Protein AF-A0A484ZFP2-F1 (afdb_monomer)

pLDDT: mean 94.28, std 8.02, range [60.84, 98.62]

Mean predicted aligned error: 3.44 Å

Radius of gyration: 13.32 Å; Cα contacts (8 Å, |Δi|>4): 216; chains: 1; bounding box: 28×25×37 Å

Sequence (110 aa):
MTKVKVRNTGDRPIQVGSHFHFFEANKALDFDRAAAFGKRLNITATTAIRFEPGDEIEVSLIPFGGKQAIYGFNNLVDGWAGDSMVATGERAEKRIAIQRAIDNGFKSSN

InterPro domains:
  IPR002019 Urease, beta subunit-like [PF00699] (2-79)
  IPR002019 Urease, beta subunit-like [TIGR00192] (2-80)
  IPR002019 Urease, beta subunit-like [cd00407] (2-80)
  IPR036461 Urease, beta subunit superfamily [G3DSA:2.10.150.10] (1-110)
  IPR036461 Urease, beta subunit superfamily [SSF51278] (2-86)
  IPR050069 Urease subunit [PTHR33569] (2-88)

Structure (mmCIF, N/CA/C/O backbone):
data_AF-A0A484ZFP2-F1
#
_entry.id   AF-A0A484ZFP2-F1
#
loop_
_atom_site.group_PDB
_atom_site.id
_atom_site.type_symbol
_atom_site.label_atom_id
_atom_site.label_alt_id
_atom_site.label_comp_id
_atom_site.label_asym_id
_atom_site.label_entity_id
_atom_site.label_seq_id
_atom_site.pdbx_PDB_ins_code
_atom_site.Cartn_x
_atom_site.Cartn_y
_atom_site.Cartn_z
_atom_site.occupancy
_atom_site.B_iso_or_equiv
_atom_site.auth_seq_id
_atom_site.auth_comp_id
_atom_site.auth_asym_id
_atom_site.auth_atom_id
_atom_site.pdbx_PDB_model_num
ATOM 1 N N . MET A 1 1 ? 4.179 13.757 -3.479 1.00 85.19 1 MET A N 1
ATOM 2 C CA . MET A 1 1 ? 3.753 13.164 -2.191 1.00 85.19 1 MET A CA 1
ATOM 3 C C . MET A 1 1 ? 2.250 12.986 -2.253 1.00 85.19 1 MET A C 1
ATOM 5 O O . MET A 1 1 ? 1.578 13.900 -2.709 1.00 85.19 1 MET A O 1
ATOM 9 N N . THR A 1 2 ? 1.740 11.816 -1.882 1.00 94.94 2 THR A N 1
ATOM 10 C CA . THR A 1 2 ? 0.308 11.489 -1.963 1.00 94.94 2 THR A CA 1
ATOM 11 C C . THR A 1 2 ? -0.207 11.212 -0.564 1.00 94.94 2 THR A C 1
ATOM 13 O O . THR A 1 2 ? 0.407 10.429 0.155 1.00 94.94 2 THR A O 1
ATOM 16 N N . LYS A 1 3 ? -1.293 11.870 -0.169 1.00 97.31 3 LYS A N 1
ATOM 17 C CA . LYS A 1 3 ? -1.942 11.640 1.120 1.00 97.31 3 LYS A CA 1
ATOM 18 C C . LYS A 1 3 ? -3.097 10.675 0.927 1.00 97.31 3 LYS A C 1
ATOM 20 O O . LYS A 1 3 ? -3.850 10.830 -0.029 1.00 97.31 3 LYS A O 1
ATOM 25 N N . VAL A 1 4 ? -3.201 9.688 1.804 1.00 97.38 4 VAL A N 1
ATOM 26 C CA . VAL A 1 4 ? -4.238 8.658 1.737 1.00 97.38 4 VAL A CA 1
ATOM 27 C C . VAL A 1 4 ? -4.779 8.432 3.141 1.00 97.38 4 VAL A C 1
ATOM 29 O O . VAL A 1 4 ? -4.001 8.268 4.081 1.00 97.38 4 VAL A O 1
ATOM 32 N N . LYS A 1 5 ? -6.105 8.424 3.288 1.00 97.88 5 LYS A N 1
ATOM 33 C CA . LYS A 1 5 ? -6.765 8.004 4.527 1.00 97.88 5 LYS A CA 1
ATOM 34 C C . LYS A 1 5 ? -6.811 6.488 4.581 1.00 97.88 5 LYS A C 1
ATOM 36 O O . LYS A 1 5 ? -7.193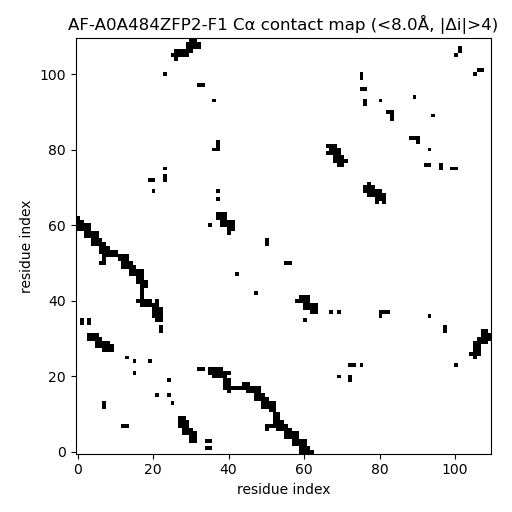 5.850 3.606 1.00 97.88 5 LYS A O 1
ATOM 41 N N . VAL A 1 6 ? -6.392 5.930 5.707 1.00 98.25 6 VAL A N 1
ATOM 42 C CA . VAL A 1 6 ? -6.263 4.490 5.895 1.00 98.25 6 VAL A CA 1
ATOM 43 C C . VAL A 1 6 ? -7.018 4.091 7.137 1.00 98.25 6 VAL A C 1
ATOM 45 O O . VAL A 1 6 ? -6.695 4.556 8.229 1.00 98.25 6 VAL A O 1
ATOM 48 N N . ARG A 1 7 ? -7.991 3.200 6.962 1.00 98.31 7 ARG A N 1
ATOM 49 C CA . ARG A 1 7 ? -8.805 2.669 8.046 1.00 98.31 7 ARG A CA 1
ATOM 50 C C . ARG A 1 7 ? -8.505 1.199 8.282 1.00 98.31 7 ARG A C 1
ATOM 52 O O . ARG A 1 7 ? -8.576 0.392 7.354 1.00 98.31 7 ARG A O 1
ATOM 59 N N . ASN A 1 8 ? -8.213 0.818 9.521 1.00 98.31 8 ASN A N 1
ATOM 60 C CA . ASN A 1 8 ? -8.112 -0.592 9.881 1.00 98.31 8 ASN A CA 1
ATOM 61 C C . ASN A 1 8 ? -9.501 -1.148 10.198 1.00 98.31 8 ASN A C 1
ATOM 63 O O . ASN A 1 8 ? -10.087 -0.863 11.235 1.00 98.31 8 ASN A O 1
ATOM 67 N N . THR A 1 9 ? -10.021 -1.972 9.296 1.00 98.19 9 THR A N 1
ATOM 68 C CA . THR A 1 9 ? -11.338 -2.609 9.452 1.00 98.19 9 THR A CA 1
ATOM 69 C C . THR A 1 9 ? -11.267 -3.997 10.091 1.00 98.19 9 THR A C 1
ATOM 71 O O . THR A 1 9 ? -12.278 -4.696 10.157 1.00 98.19 9 THR A O 1
ATOM 74 N N . GLY A 1 10 ? -10.067 -4.437 10.475 1.00 97.38 10 GLY A N 1
ATOM 75 C CA . GLY A 1 10 ? -9.841 -5.695 11.171 1.00 97.38 10 GLY A CA 1
ATOM 76 C C . GLY A 1 10 ? -10.021 -5.566 12.680 1.00 97.38 10 GLY A C 1
ATOM 77 O O . GLY A 1 10 ? -10.195 -4.482 13.223 1.00 97.38 10 GLY A O 1
ATOM 78 N N . ASP A 1 11 ? -9.925 -6.706 13.352 1.00 97.44 11 ASP A N 1
ATOM 79 C CA . ASP A 1 11 ? -10.004 -6.870 14.807 1.00 97.44 11 ASP A CA 1
ATOM 80 C C . ASP A 1 11 ? -8.631 -6.874 15.499 1.00 97.44 11 ASP A C 1
ATOM 82 O O . ASP A 1 11 ? -8.534 -6.911 16.724 1.00 97.44 11 ASP A O 1
ATOM 86 N N . ARG A 1 12 ? -7.551 -6.854 14.711 1.00 98.19 12 ARG A N 1
ATOM 87 C CA . ARG A 1 12 ? -6.165 -6.935 15.175 1.00 98.19 12 ARG A CA 1
ATOM 88 C C . ARG A 1 12 ? -5.377 -5.699 14.751 1.00 98.19 12 ARG A C 1
ATOM 90 O O . ARG A 1 12 ? -5.625 -5.159 13.668 1.00 98.19 12 ARG A O 1
ATOM 97 N N . PRO A 1 13 ? -4.404 -5.266 15.566 1.00 98.06 13 PRO A N 1
ATOM 98 C CA . PRO A 1 13 ? -3.540 -4.159 15.201 1.00 98.06 13 PRO A CA 1
ATOM 99 C C . PRO A 1 13 ? -2.656 -4.517 14.009 1.00 98.06 13 PRO A C 1
ATOM 101 O O . PRO A 1 13 ? -2.166 -5.643 13.889 1.00 98.06 13 PRO A O 1
ATOM 104 N N . ILE A 1 14 ? -2.420 -3.535 13.143 1.00 98.62 14 ILE A N 1
ATOM 105 C CA . ILE A 1 14 ? -1.600 -3.688 11.940 1.00 98.62 14 ILE A CA 1
ATOM 106 C C . ILE A 1 14 ? -0.497 -2.641 11.973 1.00 98.62 14 ILE A C 1
ATOM 108 O O . ILE A 1 14 ? -0.750 -1.470 12.229 1.00 98.62 14 ILE A O 1
ATOM 112 N N . GLN A 1 15 ? 0.737 -3.050 11.692 1.00 98.50 15 GLN A N 1
ATOM 113 C CA . GLN A 1 15 ? 1.884 -2.151 11.644 1.00 98.50 15 GLN A CA 1
ATOM 114 C C . GLN A 1 15 ? 2.597 -2.291 10.302 1.00 98.50 15 GLN A C 1
ATOM 116 O O . GLN A 1 15 ? 2.904 -3.402 9.871 1.00 98.50 15 GLN A O 1
ATOM 121 N N . VAL A 1 16 ? 2.846 -1.165 9.633 1.00 98.50 16 VAL A N 1
ATOM 122 C CA . VAL A 1 16 ? 3.440 -1.123 8.291 1.00 98.50 16 VAL A CA 1
ATOM 123 C C . VAL A 1 16 ? 4.735 -0.320 8.324 1.00 98.50 16 VAL A C 1
ATOM 125 O O . VAL A 1 16 ? 4.760 0.820 8.785 1.00 98.50 16 VAL A O 1
ATOM 128 N N . GLY A 1 17 ? 5.821 -0.929 7.846 1.00 98.38 17 GLY A N 1
AT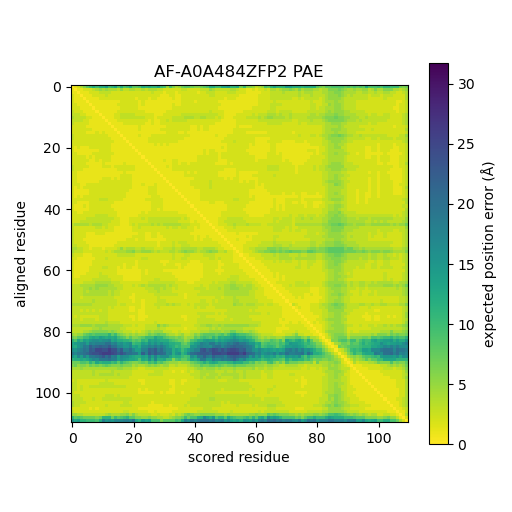OM 129 C CA . GLY A 1 17 ? 7.157 -0.335 7.840 1.00 98.38 17 GLY A CA 1
ATOM 130 C C . GLY A 1 17 ? 7.400 0.672 6.711 1.00 98.38 17 GLY A C 1
ATOM 131 O O . GLY A 1 17 ? 6.738 0.657 5.675 1.00 98.38 17 GLY A O 1
ATOM 132 N N . SER A 1 18 ? 8.425 1.506 6.894 1.00 98.12 18 SER A N 1
ATOM 133 C CA . SER A 1 18 ? 8.829 2.601 5.992 1.00 98.12 18 SER A CA 1
ATOM 134 C C . SER A 1 18 ? 9.050 2.224 4.519 1.00 98.12 18 SER A C 1
ATOM 136 O O . SER A 1 18 ? 8.843 3.062 3.643 1.00 98.12 18 SER A O 1
ATOM 138 N N . HIS A 1 19 ? 9.477 0.989 4.237 1.00 98.12 19 HIS A N 1
ATOM 139 C CA . HIS A 1 19 ? 9.829 0.506 2.891 1.00 98.12 19 HIS A CA 1
ATOM 140 C C . HIS A 1 19 ? 8.905 -0.599 2.379 1.00 98.12 19 HIS A C 1
ATOM 142 O O . HIS A 1 19 ? 9.194 -1.223 1.361 1.00 98.12 19 HIS A O 1
ATOM 148 N N 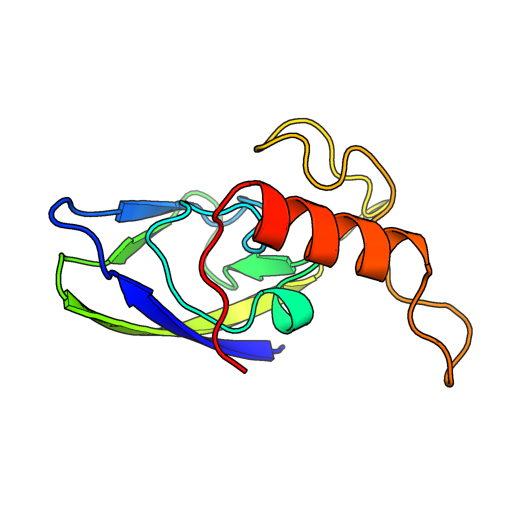. PHE A 1 20 ? 7.792 -0.844 3.068 1.00 98.50 20 PHE A N 1
ATOM 149 C CA . PHE A 1 20 ? 6.802 -1.787 2.577 1.00 98.50 20 PHE A CA 1
ATOM 150 C C . PHE A 1 20 ? 6.040 -1.176 1.395 1.00 98.50 20 PHE A C 1
ATOM 152 O O . PHE A 1 20 ? 5.695 0.009 1.431 1.00 98.50 20 PHE A O 1
ATOM 159 N N . HIS A 1 21 ? 5.774 -1.965 0.350 1.00 98.25 21 HIS A N 1
ATOM 160 C CA . HIS A 1 21 ? 4.953 -1.506 -0.763 1.00 98.25 21 HIS A CA 1
ATOM 161 C C . HIS A 1 21 ? 3.509 -1.328 -0.290 1.00 98.25 21 HIS A C 1
ATOM 163 O O . HIS A 1 21 ? 2.792 -2.301 -0.067 1.00 98.25 21 HIS A O 1
ATOM 169 N N . PHE A 1 22 ? 3.096 -0.076 -0.083 1.00 98.25 22 PHE A N 1
ATOM 170 C CA . PHE A 1 22 ? 1.891 0.233 0.687 1.00 98.25 22 PHE A CA 1
ATOM 171 C C . PHE A 1 22 ? 0.619 -0.302 0.018 1.00 98.25 22 PHE A C 1
ATOM 173 O O . PHE A 1 22 ? -0.283 -0.763 0.706 1.00 98.25 22 PHE A O 1
ATOM 180 N N . PHE A 1 23 ? 0.596 -0.351 -1.317 1.00 98.06 23 PHE A N 1
ATOM 181 C CA . PHE A 1 23 ? -0.441 -1.015 -2.112 1.00 98.06 23 PHE A CA 1
ATOM 182 C C . PHE A 1 23 ? -0.727 -2.460 -1.683 1.00 98.06 23 PHE A C 1
ATOM 184 O O . PHE A 1 23 ? -1.874 -2.897 -1.723 1.00 98.06 23 PHE A O 1
ATOM 191 N N . GLU A 1 24 ? 0.296 -3.193 -1.245 1.00 98.31 24 GLU A N 1
ATOM 192 C CA . GLU A 1 24 ? 0.212 -4.607 -0.873 1.00 98.31 24 GLU A CA 1
ATOM 193 C C . GLU A 1 24 ? 0.077 -4.801 0.639 1.00 98.31 24 GLU A C 1
ATOM 195 O O . GLU A 1 24 ? 0.233 -5.915 1.138 1.00 98.31 24 GLU A O 1
ATOM 200 N N . ALA A 1 25 ? -0.171 -3.727 1.399 1.00 98.25 25 ALA A N 1
ATOM 201 C CA . ALA A 1 25 ? -0.370 -3.819 2.840 1.00 98.25 25 ALA A CA 1
ATOM 202 C C . ALA A 1 25 ? -1.615 -4.659 3.166 1.00 98.25 25 ALA A C 1
ATOM 204 O O . ALA A 1 25 ? -2.461 -4.905 2.302 1.00 98.25 25 ALA A O 1
ATOM 205 N N . ASN A 1 26 ? -1.721 -5.092 4.424 1.00 98.44 26 ASN A N 1
ATOM 206 C CA . ASN A 1 26 ? -2.736 -6.032 4.904 1.00 98.44 26 ASN A CA 1
ATOM 207 C C . ASN A 1 26 ? -4.141 -5.757 4.321 1.00 98.44 26 ASN A C 1
ATOM 209 O O . ASN A 1 26 ? -4.593 -4.612 4.265 1.00 98.44 26 ASN A O 1
ATOM 213 N N . LYS A 1 27 ? -4.832 -6.824 3.901 1.00 98.19 27 LYS A N 1
ATOM 214 C CA . LYS A 1 27 ? -6.166 -6.801 3.279 1.00 98.19 27 LYS A CA 1
ATOM 215 C C . LYS A 1 27 ? -7.229 -6.079 4.114 1.00 98.19 27 LYS A C 1
ATOM 217 O O . LYS A 1 27 ? -8.165 -5.528 3.546 1.00 98.19 27 LYS A O 1
ATOM 222 N N . ALA A 1 28 ? -7.081 -6.082 5.441 1.00 98.06 28 ALA A N 1
ATOM 223 C CA . ALA A 1 28 ? -7.998 -5.422 6.369 1.00 98.06 28 ALA A CA 1
ATOM 224 C C . ALA A 1 28 ? -7.844 -3.889 6.415 1.00 98.06 28 ALA A C 1
ATOM 226 O O . ALA A 1 28 ? -8.744 -3.209 6.913 1.00 98.06 28 ALA A O 1
ATOM 227 N N . LEU A 1 29 ? -6.741 -3.343 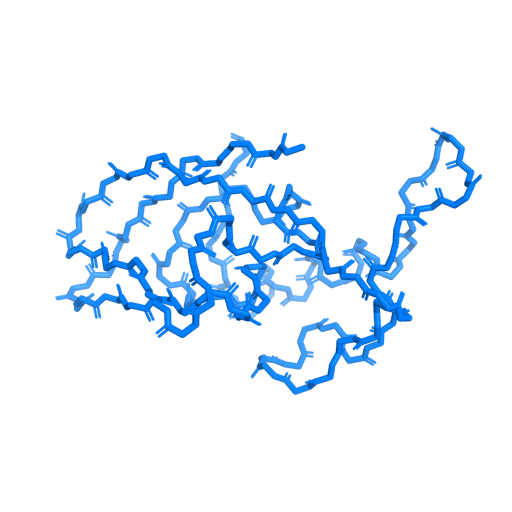5.895 1.00 98.25 29 LEU A N 1
ATOM 228 C CA . LEU A 1 29 ? -6.596 -1.904 5.706 1.00 98.25 29 LEU A CA 1
ATOM 229 C C . LEU A 1 29 ? -7.396 -1.473 4.476 1.00 98.25 29 LEU A C 1
ATOM 231 O O . LEU A 1 29 ? -7.175 -1.976 3.372 1.00 98.25 29 LEU A O 1
ATOM 235 N N . ASP A 1 30 ? -8.312 -0.544 4.695 1.00 98.31 30 ASP A N 1
ATOM 236 C CA . ASP A 1 30 ? -9.189 0.050 3.696 1.00 98.31 30 ASP A CA 1
ATOM 237 C C . ASP A 1 30 ? -8.701 1.468 3.373 1.00 98.31 30 ASP A C 1
ATOM 239 O O . ASP A 1 30 ? -8.591 2.306 4.271 1.00 98.31 30 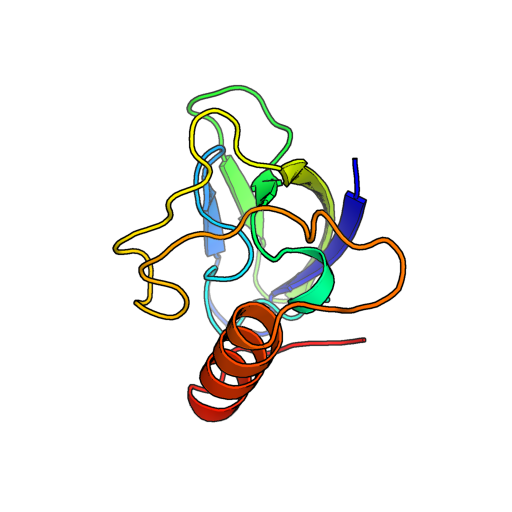ASP A O 1
ATOM 243 N N . PHE A 1 31 ? -8.315 1.687 2.116 1.00 98.00 31 PHE A N 1
ATOM 244 C CA . PHE A 1 31 ? -7.764 2.941 1.594 1.00 98.00 31 PHE A CA 1
ATOM 245 C C . PHE A 1 31 ? -7.739 2.937 0.060 1.00 98.00 31 PHE A C 1
ATOM 247 O O . PHE A 1 31 ? -7.908 1.881 -0.548 1.00 98.00 31 PHE A O 1
ATOM 254 N N . ASP A 1 32 ? -7.439 4.073 -0.576 1.00 97.50 32 ASP A N 1
ATOM 255 C CA . ASP A 1 32 ? -7.232 4.135 -2.030 1.00 97.50 32 ASP A CA 1
ATOM 256 C C . ASP A 1 32 ? -5.947 3.395 -2.437 1.00 97.50 32 ASP A C 1
ATOM 258 O O . ASP A 1 32 ? -4.823 3.918 -2.384 1.00 97.50 32 ASP A O 1
ATOM 262 N N . ARG A 1 33 ? -6.113 2.133 -2.851 1.00 96.62 33 ARG A N 1
ATOM 263 C CA . ARG A 1 33 ? -5.0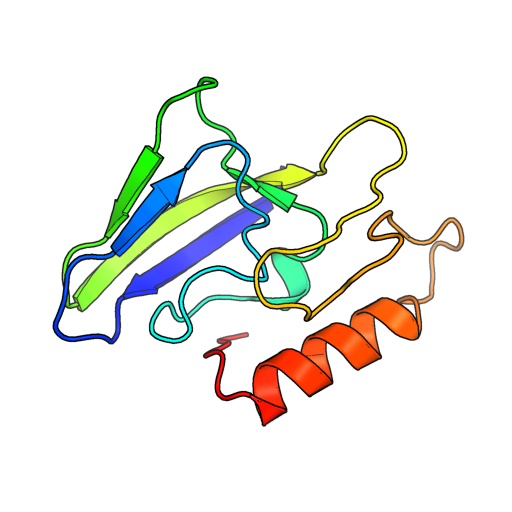02 1.291 -3.299 1.00 96.62 33 ARG A CA 1
ATOM 264 C C . ARG A 1 33 ? -4.428 1.766 -4.627 1.00 96.62 33 ARG A C 1
ATOM 266 O O . ARG A 1 33 ? -3.213 1.690 -4.815 1.00 96.62 33 ARG A O 1
ATOM 273 N N . ALA A 1 34 ? -5.244 2.312 -5.524 1.00 95.25 34 ALA A N 1
ATOM 274 C CA . ALA A 1 34 ? -4.756 2.826 -6.799 1.00 95.25 34 ALA A CA 1
ATOM 275 C C . ALA A 1 34 ? -3.783 4.001 -6.592 1.00 95.25 34 ALA A C 1
ATOM 277 O O . ALA A 1 34 ? -2.753 4.075 -7.276 1.00 95.25 34 ALA A O 1
ATOM 278 N N . ALA A 1 35 ? -4.045 4.862 -5.602 1.00 95.38 35 ALA A N 1
ATOM 279 C CA . ALA A 1 35 ? -3.138 5.934 -5.197 1.00 95.38 35 ALA A CA 1
ATOM 280 C C . ALA A 1 35 ? -1.855 5.440 -4.512 1.00 95.38 35 ALA A C 1
ATOM 282 O O . ALA A 1 35 ? -0.851 6.160 -4.542 1.00 95.38 35 ALA A O 1
ATOM 283 N N . ALA A 1 36 ? -1.855 4.246 -3.914 1.00 96.94 36 ALA A N 1
ATOM 284 C CA . ALA A 1 36 ? -0.711 3.667 -3.206 1.00 96.94 36 ALA A CA 1
ATOM 285 C C . ALA A 1 36 ? 0.229 2.819 -4.085 1.00 96.94 36 ALA A C 1
ATOM 287 O O . ALA A 1 36 ? 1.312 2.441 -3.628 1.00 96.94 36 ALA A O 1
ATOM 288 N N . PHE A 1 37 ? -0.160 2.519 -5.327 1.00 96.31 37 PHE A N 1
ATOM 289 C CA . PHE A 1 37 ? 0.648 1.728 -6.256 1.00 96.31 37 PHE A CA 1
ATOM 290 C C . PHE A 1 37 ? 2.029 2.358 -6.497 1.00 96.31 37 PHE A C 1
ATOM 292 O O . PHE A 1 37 ? 2.138 3.548 -6.791 1.00 96.31 37 PHE A O 1
ATOM 299 N N . GLY A 1 38 ? 3.087 1.557 -6.361 1.00 96.56 38 GLY A N 1
ATOM 300 C CA . GLY A 1 38 ? 4.478 1.979 -6.528 1.00 96.56 38 GLY A CA 1
ATOM 301 C C . GLY A 1 38 ? 5.023 2.842 -5.385 1.00 96.56 38 GLY A C 1
ATOM 302 O O . GLY A 1 38 ? 6.092 3.441 -5.533 1.00 96.56 38 GLY A O 1
ATOM 303 N N . LYS A 1 39 ? 4.316 2.940 -4.249 1.00 97.75 39 LYS A N 1
ATOM 304 C CA . LYS A 1 39 ? 4.656 3.867 -3.157 1.00 97.75 39 LYS A CA 1
ATOM 305 C C . LYS A 1 39 ? 4.895 3.180 -1.815 1.00 97.75 39 LYS A C 1
ATOM 307 O O . LYS A 1 39 ? 4.423 2.078 -1.544 1.00 97.75 39 LYS A O 1
ATOM 312 N N . ARG A 1 40 ? 5.620 3.889 -0.953 1.00 98.38 40 ARG A N 1
ATOM 313 C CA . ARG A 1 40 ? 5.931 3.529 0.435 1.00 98.38 40 ARG A CA 1
ATOM 314 C C . ARG A 1 40 ? 5.630 4.693 1.377 1.00 98.38 40 ARG A C 1
ATOM 316 O O . ARG A 1 40 ? 5.475 5.831 0.928 1.00 98.38 40 ARG A O 1
ATOM 323 N N . LEU A 1 41 ? 5.593 4.420 2.679 1.00 98.44 41 LEU A N 1
ATOM 324 C CA . LEU A 1 41 ? 5.400 5.446 3.706 1.00 98.44 41 LEU A CA 1
ATOM 325 C C . LEU A 1 41 ? 6.531 6.485 3.680 1.00 98.44 41 LEU A C 1
ATOM 327 O O . LEU A 1 41 ? 7.717 6.144 3.676 1.00 98.44 41 LEU A O 1
ATOM 331 N N . ASN A 1 42 ? 6.156 7.763 3.702 1.00 98.25 42 ASN A N 1
ATOM 332 C CA . ASN A 1 42 ? 7.075 8.891 3.831 1.00 98.25 42 ASN A CA 1
ATOM 333 C C . ASN A 1 42 ? 7.416 9.148 5.303 1.00 98.25 42 ASN A C 1
ATOM 335 O O . ASN A 1 42 ? 7.027 10.158 5.884 1.00 98.25 42 ASN A O 1
ATOM 339 N N . ILE A 1 43 ? 8.101 8.186 5.907 1.00 97.88 43 ILE A N 1
ATOM 340 C CA . ILE A 1 43 ? 8.591 8.243 7.283 1.00 97.88 43 ILE A CA 1
ATOM 341 C C . ILE A 1 43 ? 10.082 7.913 7.294 1.00 97.88 43 ILE A C 1
ATOM 343 O O . ILE A 1 43 ? 10.627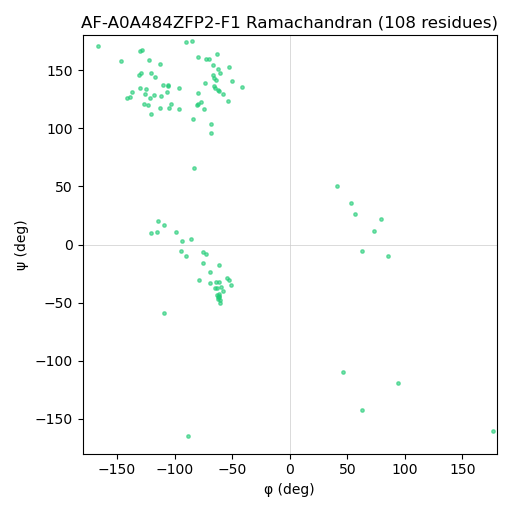 7.423 6.297 1.00 97.88 43 ILE A O 1
ATOM 347 N N . THR A 1 44 ? 10.741 8.177 8.421 1.00 98.06 44 THR A N 1
ATOM 348 C CA . THR A 1 44 ? 12.143 7.808 8.635 1.00 98.06 44 THR A CA 1
ATOM 349 C C . THR A 1 44 ? 12.367 6.337 8.279 1.00 98.06 44 THR A C 1
ATOM 351 O O . THR A 1 44 ? 11.527 5.478 8.552 1.00 98.06 44 THR A O 1
ATOM 354 N N . ALA A 1 45 ? 13.501 6.029 7.646 1.00 97.38 45 ALA A N 1
ATOM 355 C CA . ALA A 1 45 ? 13.880 4.640 7.416 1.00 97.38 45 ALA A CA 1
ATOM 356 C C . ALA A 1 45 ? 13.847 3.857 8.740 1.00 97.38 45 ALA A C 1
ATOM 358 O O . ALA A 1 45 ? 13.980 4.452 9.803 1.00 97.38 45 ALA A O 1
ATOM 359 N N . THR A 1 46 ? 13.611 2.545 8.650 1.00 97.31 46 THR A N 1
ATOM 360 C CA . THR A 1 46 ? 13.471 1.603 9.781 1.00 97.31 46 THR A CA 1
ATOM 361 C C . THR A 1 46 ? 12.302 1.837 10.749 1.00 97.31 46 THR A C 1
ATOM 363 O O . THR A 1 46 ? 12.038 0.957 11.564 1.00 97.31 46 THR A O 1
ATOM 366 N N . THR A 1 47 ? 11.525 2.921 10.626 1.00 98.19 47 THR A N 1
ATOM 367 C CA . THR A 1 47 ? 10.305 3.119 11.432 1.00 98.19 47 THR A CA 1
ATOM 368 C C . THR A 1 47 ? 9.055 2.542 10.756 1.00 98.19 47 THR A C 1
ATOM 370 O O . THR A 1 47 ? 9.108 2.031 9.628 1.00 98.19 47 THR A O 1
ATOM 373 N N . ALA A 1 48 ? 7.927 2.580 11.471 1.00 98.25 48 ALA A N 1
ATOM 374 C CA . ALA A 1 48 ? 6.639 2.055 11.035 1.00 98.25 48 ALA A CA 1
ATOM 375 C C . ALA A 1 48 ? 5.475 2.900 11.573 1.00 98.25 48 ALA A C 1
ATOM 377 O O . ALA A 1 48 ? 5.617 3.574 12.592 1.00 98.25 48 ALA A O 1
ATOM 378 N N . ILE A 1 49 ? 4.320 2.815 10.911 1.00 98.12 49 ILE A N 1
ATOM 379 C CA . ILE A 1 49 ? 3.044 3.348 11.409 1.00 98.12 49 ILE A CA 1
ATOM 380 C C . ILE A 1 49 ? 2.182 2.181 11.877 1.00 98.12 49 ILE A C 1
ATOM 382 O O . ILE A 1 49 ? 2.110 1.148 11.205 1.00 98.12 49 ILE A O 1
ATOM 386 N N . ARG A 1 50 ? 1.543 2.353 13.033 1.00 98.38 50 ARG A N 1
ATOM 387 C CA . ARG A 1 50 ? 0.625 1.395 13.643 1.00 98.38 50 ARG A CA 1
ATOM 388 C C . ARG A 1 50 ? -0.812 1.892 13.493 1.00 98.38 50 ARG A C 1
ATOM 390 O O . ARG A 1 50 ? -1.068 3.073 13.689 1.00 98.38 50 ARG A O 1
ATOM 397 N N . PHE A 1 51 ? -1.708 0.978 13.150 1.00 98.31 51 PHE A N 1
ATOM 398 C CA . PHE A 1 51 ? -3.140 1.196 13.001 1.00 98.31 51 PHE A CA 1
ATOM 399 C C . PHE A 1 51 ? -3.862 0.268 13.983 1.00 98.31 51 PHE A C 1
ATOM 401 O O . PHE A 1 51 ? -3.802 -0.960 13.817 1.00 98.31 51 PHE A O 1
ATOM 408 N N . GLU A 1 52 ? -4.513 0.818 15.010 1.00 98.25 52 GLU A N 1
ATOM 409 C CA . GLU A 1 52 ? -5.339 0.010 15.913 1.00 98.25 52 GLU A CA 1
ATOM 410 C C . GLU A 1 52 ? -6.640 -0.424 15.215 1.00 98.25 52 GLU A C 1
ATOM 412 O O . GLU A 1 52 ? -7.020 0.154 14.195 1.00 98.25 52 GLU A O 1
ATOM 417 N N . PRO A 1 53 ? -7.320 -1.479 15.692 1.00 98.19 53 PRO A N 1
ATOM 418 C CA . PRO A 1 5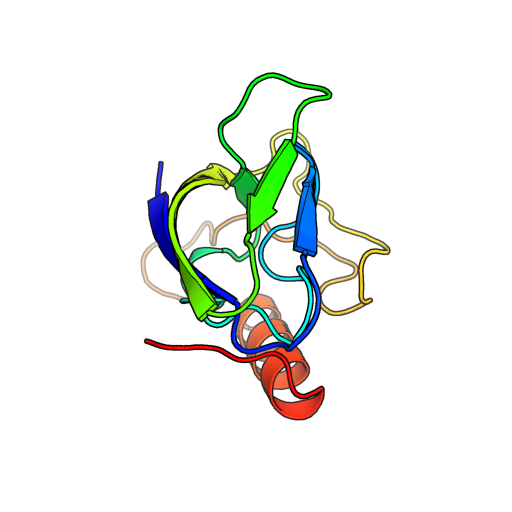3 ? -8.634 -1.866 15.180 1.00 98.19 53 PRO A CA 1
ATOM 419 C C . PRO A 1 53 ? -9.633 -0.698 15.205 1.00 98.19 53 PRO A C 1
ATOM 421 O O . PRO A 1 53 ? -9.890 -0.126 16.259 1.00 98.19 53 PRO A O 1
ATOM 424 N N . GLY A 1 54 ? -10.217 -0.359 14.053 1.00 95.56 54 GLY A N 1
ATOM 425 C CA . GLY A 1 54 ? -11.182 0.736 13.910 1.00 95.56 54 GLY A CA 1
ATOM 426 C C . GLY A 1 54 ? -10.577 2.125 13.682 1.00 95.56 54 GLY A C 1
ATOM 427 O O . GLY A 1 54 ? -11.323 3.032 13.312 1.00 95.56 54 GLY A O 1
ATOM 428 N N . ASP A 1 55 ? -9.260 2.296 13.833 1.00 93.81 55 ASP A N 1
ATOM 429 C CA . ASP A 1 55 ? -8.598 3.584 13.603 1.00 93.81 55 ASP A CA 1
ATOM 430 C C . ASP A 1 55 ? -8.657 4.002 12.133 1.00 93.81 55 ASP A C 1
ATOM 432 O O . ASP A 1 55 ? -8.509 3.174 11.228 1.00 93.81 55 ASP A O 1
ATOM 436 N N . GLU A 1 56 ? -8.771 5.313 11.907 1.00 97.38 56 GLU A N 1
ATOM 437 C CA . GLU A 1 56 ? -8.586 5.961 10.610 1.00 97.38 56 GLU A CA 1
ATOM 438 C C . GLU A 1 56 ? -7.499 7.038 10.716 1.00 97.38 56 GLU A C 1
ATOM 440 O O . GLU A 1 56 ? -7.610 7.982 11.497 1.00 97.38 56 GLU A O 1
ATOM 445 N N . ILE A 1 57 ? -6.430 6.893 9.930 1.00 96.88 57 ILE A N 1
ATOM 446 C CA . ILE A 1 57 ? -5.257 7.775 9.964 1.00 96.88 57 ILE A CA 1
ATOM 447 C C . ILE A 1 57 ? -4.926 8.227 8.539 1.00 96.88 57 ILE A C 1
ATOM 449 O O . ILE A 1 57 ? -4.874 7.417 7.613 1.00 96.88 57 ILE A O 1
ATOM 453 N N . GLU A 1 58 ? -4.659 9.521 8.349 1.00 98.00 58 GLU A N 1
ATOM 454 C CA . GLU A 1 58 ? -4.080 10.026 7.100 1.00 98.00 58 GLU A CA 1
ATOM 455 C C . GLU A 1 58 ? -2.569 9.765 7.085 1.00 98.00 58 GLU A C 1
ATOM 457 O O . GLU A 1 58 ? -1.827 10.260 7.935 1.00 98.00 58 GLU A O 1
ATOM 462 N N . VAL A 1 59 ? -2.098 9.015 6.091 1.00 97.88 59 VAL A N 1
ATOM 463 C CA . VAL A 1 59 ? -0.673 8.749 5.885 1.00 97.88 59 VAL A CA 1
ATOM 464 C C . VAL A 1 59 ? -0.166 9.411 4.619 1.00 97.88 59 VAL A C 1
ATOM 466 O O . VAL A 1 59 ? -0.898 9.667 3.664 1.00 97.88 59 VAL A O 1
ATOM 469 N N . SER A 1 60 ? 1.135 9.672 4.606 1.00 98.19 60 SER A N 1
ATOM 470 C CA . SER A 1 60 ? 1.814 10.247 3.456 1.00 98.19 60 SER A CA 1
ATOM 471 C C . SER A 1 60 ? 2.662 9.210 2.743 1.00 98.19 60 SER A C 1
ATOM 473 O O . SER A 1 60 ? 3.467 8.522 3.368 1.00 98.19 60 SER A O 1
ATOM 475 N N . LEU A 1 61 ? 2.515 9.142 1.425 1.00 98.31 61 LEU A N 1
ATOM 476 C CA . LEU A 1 61 ? 3.184 8.187 0.556 1.00 98.31 61 LEU A CA 1
ATOM 477 C C . LEU A 1 61 ? 4.109 8.889 -0.443 1.00 98.31 61 LEU A C 1
ATOM 479 O O . LEU A 1 61 ? 3.799 9.963 -0.980 1.00 98.31 61 LEU A O 1
ATOM 483 N N . ILE A 1 62 ? 5.237 8.245 -0.724 1.00 97.75 62 ILE A N 1
ATOM 484 C CA . ILE A 1 62 ? 6.206 8.639 -1.751 1.00 97.75 62 ILE A CA 1
ATOM 485 C C . ILE A 1 62 ? 6.534 7.444 -2.649 1.00 97.75 62 ILE A C 1
ATOM 487 O O . ILE A 1 62 ? 6.511 6.308 -2.168 1.00 97.75 62 ILE A O 1
ATOM 491 N N . PRO A 1 63 ? 6.823 7.666 -3.942 1.00 97.19 63 PRO A N 1
ATOM 492 C CA . PRO A 1 63 ? 7.212 6.585 -4.839 1.00 97.19 63 PRO A CA 1
ATOM 493 C C . PRO A 1 63 ? 8.510 5.923 -4.372 1.00 97.19 63 PRO A C 1
ATOM 495 O O . PRO A 1 63 ? 9.374 6.565 -3.766 1.00 97.19 63 PRO A O 1
ATOM 498 N N . PHE A 1 64 ? 8.666 4.636 -4.678 1.00 96.94 64 PHE A N 1
ATOM 499 C CA . PHE A 1 64 ? 9.982 4.008 -4.595 1.00 96.94 64 PHE A CA 1
ATOM 500 C C . PHE A 1 64 ? 10.964 4.704 -5.545 1.00 96.94 64 PHE A C 1
ATOM 502 O O . PHE A 1 64 ? 10.581 5.185 -6.613 1.00 96.94 64 PHE A O 1
ATOM 509 N N . GLY A 1 65 ? 12.236 4.743 -5.148 1.00 95.00 65 GLY A N 1
ATOM 510 C CA . GLY A 1 65 ? 13.335 5.169 -6.011 1.00 95.00 65 GLY A CA 1
ATOM 511 C C . GLY A 1 65 ? 13.930 4.009 -6.818 1.00 95.00 65 GLY A C 1
ATOM 512 O O . GLY A 1 65 ? 13.364 2.915 -6.901 1.00 95.00 65 GLY A O 1
ATOM 513 N N . GLY A 1 66 ? 15.117 4.234 -7.381 1.00 95.81 66 GLY A N 1
ATOM 514 C CA . GLY A 1 66 ? 15.841 3.224 -8.156 1.00 95.81 66 GLY A CA 1
ATOM 515 C C . GLY A 1 66 ? 15.078 2.794 -9.411 1.00 95.81 66 GLY A C 1
ATOM 516 O O . GLY A 1 66 ? 14.422 3.604 -10.055 1.00 95.81 66 GLY A O 1
ATOM 517 N N . LYS A 1 67 ? 15.149 1.502 -9.753 1.00 95.38 67 LYS A N 1
ATOM 518 C CA . LYS A 1 67 ? 14.458 0.935 -10.927 1.00 95.38 67 LYS A CA 1
ATOM 519 C C . LYS A 1 67 ? 12.948 0.761 -10.733 1.00 95.38 67 LYS A C 1
ATOM 521 O O . LYS A 1 67 ? 12.277 0.359 -11.675 1.00 95.38 67 LYS A O 1
ATOM 526 N N . GLN A 1 68 ? 12.424 0.998 -9.525 1.00 95.44 68 GLN A N 1
ATOM 527 C CA . GLN A 1 68 ? 11.008 0.797 -9.184 1.00 95.44 68 GLN A CA 1
ATOM 528 C C . GLN A 1 68 ? 10.491 -0.611 -9.535 1.00 95.44 68 GLN A C 1
ATOM 530 O O . GLN A 1 68 ? 9.353 -0.782 -9.969 1.00 95.44 68 GLN A O 1
ATOM 535 N N . ALA A 1 69 ? 11.347 -1.622 -9.383 1.00 96.25 69 ALA A N 1
ATOM 536 C CA . ALA A 1 69 ? 10.996 -3.020 -9.590 1.00 96.25 69 ALA A CA 1
ATOM 537 C C . ALA A 1 69 ? 10.647 -3.652 -8.235 1.00 96.25 69 ALA A C 1
ATOM 539 O O . ALA A 1 69 ? 11.488 -3.690 -7.336 1.00 96.25 69 ALA A O 1
ATOM 540 N N . ILE A 1 70 ? 9.398 -4.084 -8.087 1.00 97.00 70 ILE A N 1
ATOM 541 C CA . ILE A 1 70 ? 8.796 -4.550 -6.837 1.00 97.00 70 ILE A CA 1
ATOM 542 C C . ILE A 1 70 ? 8.514 -6.045 -6.971 1.00 97.00 70 ILE A C 1
ATOM 544 O O . ILE A 1 70 ? 7.711 -6.434 -7.812 1.00 97.00 70 ILE A O 1
ATOM 548 N N . TYR A 1 71 ? 9.155 -6.861 -6.133 1.00 97.00 71 TYR A N 1
ATOM 549 C CA . TYR A 1 71 ? 9.007 -8.319 -6.111 1.00 97.00 71 TYR A CA 1
ATOM 550 C C . TYR A 1 71 ? 8.761 -8.815 -4.682 1.00 97.00 71 TYR A C 1
ATOM 552 O O . TYR A 1 71 ? 9.331 -8.265 -3.736 1.00 97.00 71 TYR A O 1
ATOM 560 N N . GLY A 1 72 ? 7.959 -9.869 -4.522 1.00 96.69 72 GLY A N 1
ATOM 561 C CA . GLY A 1 72 ? 7.638 -10.459 -3.221 1.00 96.69 72 GLY A CA 1
ATOM 562 C C . GLY A 1 72 ? 6.342 -9.892 -2.647 1.00 96.69 72 GLY A C 1
ATOM 563 O O . GLY A 1 72 ? 5.297 -10.054 -3.256 1.00 96.69 72 GLY A O 1
ATOM 564 N N . PHE A 1 73 ? 6.390 -9.245 -1.477 1.00 97.12 73 PHE A N 1
ATOM 565 C CA . PHE A 1 73 ? 5.220 -8.672 -0.784 1.00 97.12 73 PHE A CA 1
ATOM 566 C C . PHE A 1 73 ? 4.006 -9.625 -0.729 1.00 97.12 73 PHE A C 1
ATOM 568 O O . PHE A 1 73 ? 4.059 -10.600 0.013 1.00 97.12 73 PHE A O 1
ATOM 575 N N . ASN A 1 74 ? 2.924 -9.352 -1.466 1.00 96.88 74 ASN A N 1
ATOM 576 C CA . ASN A 1 74 ? 1.771 -10.249 -1.616 1.00 96.88 74 ASN A CA 1
ATOM 577 C C . ASN A 1 74 ? 1.613 -10.753 -3.065 1.00 96.88 74 ASN A C 1
ATOM 579 O O . ASN A 1 74 ? 0.525 -11.167 -3.463 1.00 96.88 74 ASN A O 1
ATOM 583 N N . ASN A 1 75 ? 2.685 -10.695 -3.857 1.00 97.12 75 ASN A N 1
ATOM 584 C CA . ASN A 1 75 ? 2.753 -11.112 -5.255 1.00 97.12 75 ASN A CA 1
ATOM 585 C C . ASN A 1 75 ? 1.720 -10.407 -6.151 1.00 97.12 75 ASN A C 1
ATOM 587 O O . ASN A 1 75 ? 1.298 -10.935 -7.182 1.00 97.12 75 ASN A O 1
ATOM 591 N N . LEU A 1 76 ? 1.283 -9.199 -5.768 1.00 96.00 76 LEU A N 1
ATOM 592 C CA . LEU A 1 76 ? 0.288 -8.460 -6.547 1.00 96.00 76 LEU A CA 1
ATOM 593 C C . LEU A 1 76 ? 0.912 -7.782 -7.770 1.00 96.00 76 LEU A C 1
ATOM 595 O O . LEU A 1 76 ? 0.236 -7.626 -8.791 1.00 96.00 76 LEU A O 1
ATOM 599 N N . VAL A 1 77 ? 2.189 -7.393 -7.671 1.00 96.12 77 VAL A N 1
ATOM 600 C CA . VAL A 1 77 ? 2.914 -6.674 -8.729 1.00 96.12 77 VAL A CA 1
ATOM 601 C C . VAL A 1 77 ? 3.976 -7.537 -9.404 1.00 96.12 77 VAL A C 1
ATOM 603 O O . VAL A 1 77 ? 3.895 -7.707 -10.617 1.00 96.12 77 VAL A O 1
ATOM 606 N N . ASP A 1 78 ? 4.955 -8.050 -8.649 1.00 95.94 78 ASP A N 1
ATOM 607 C CA . ASP A 1 78 ? 6.098 -8.838 -9.153 1.00 95.94 78 ASP A CA 1
ATOM 608 C C . ASP A 1 78 ? 6.696 -8.305 -10.468 1.00 95.94 78 ASP A C 1
ATOM 610 O O . ASP A 1 78 ? 6.875 -9.019 -11.455 1.00 95.94 78 ASP A O 1
ATOM 614 N N . GLY A 1 79 ? 6.989 -7.005 -10.493 1.00 95.19 79 GLY A N 1
ATOM 615 C CA . GLY A 1 79 ? 7.426 -6.318 -11.698 1.00 95.19 79 GLY A CA 1
ATOM 616 C C . GLY A 1 79 ? 7.633 -4.817 -11.525 1.00 95.19 79 GLY A C 1
ATOM 617 O O . GLY A 1 79 ? 7.823 -4.298 -10.424 1.00 95.19 79 GLY A O 1
ATOM 618 N N . TRP A 1 80 ? 7.640 -4.100 -12.648 1.00 94.88 80 TRP A N 1
ATOM 619 C CA . TRP A 1 80 ? 7.909 -2.663 -12.672 1.00 94.88 80 TRP A CA 1
ATOM 620 C C . TRP A 1 80 ? 6.675 -1.832 -12.292 1.00 94.88 80 TRP A C 1
ATOM 622 O O . TRP A 1 80 ? 5.666 -1.851 -13.002 1.00 94.88 80 TRP A O 1
ATOM 632 N N . ALA A 1 81 ? 6.796 -1.044 -11.221 1.00 93.94 81 ALA A N 1
ATOM 633 C CA . ALA A 1 81 ? 5.738 -0.211 -10.645 1.00 93.94 81 ALA A CA 1
ATOM 634 C C . ALA A 1 81 ? 5.953 1.301 -10.850 1.00 93.94 81 ALA A C 1
ATOM 636 O O . ALA A 1 81 ? 5.364 2.111 -10.136 1.00 93.94 81 ALA A O 1
ATOM 637 N N . GLY A 1 82 ? 6.827 1.688 -11.783 1.00 88.88 82 GLY A N 1
ATOM 638 C CA . GLY A 1 82 ? 7.022 3.093 -12.128 1.00 88.88 82 GLY A CA 1
ATOM 639 C C . GLY A 1 82 ? 5.829 3.690 -12.874 1.00 88.88 82 GLY A C 1
ATOM 640 O O . GLY A 1 82 ? 5.013 2.970 -13.465 1.00 88.88 82 GLY A O 1
ATOM 641 N N . ASP A 1 83 ? 5.752 5.020 -12.842 1.00 81.25 83 ASP A N 1
ATOM 642 C CA . ASP A 1 83 ? 4.717 5.773 -13.544 1.00 81.25 83 ASP A CA 1
ATOM 643 C C . ASP A 1 83 ? 4.859 5.655 -15.066 1.00 81.25 83 ASP A C 1
ATOM 645 O O . ASP A 1 83 ? 5.934 5.405 -15.619 1.00 81.25 83 ASP A O 1
ATOM 649 N N . SER A 1 84 ? 3.730 5.833 -15.753 1.00 75.81 84 SER A N 1
ATOM 650 C CA . SER A 1 84 ? 3.699 5.869 -17.212 1.00 75.81 84 SER A CA 1
ATOM 651 C C . SER A 1 84 ? 4.533 7.042 -17.729 1.00 75.81 84 SER A C 1
ATOM 653 O O . SER A 1 84 ? 4.364 8.174 -17.284 1.00 75.81 84 SER A O 1
ATOM 655 N N . MET A 1 85 ? 5.385 6.791 -18.725 1.00 69.94 85 MET A N 1
ATOM 656 C CA . MET A 1 85 ? 6.061 7.863 -19.471 1.00 69.94 85 MET A CA 1
ATOM 657 C C . MET A 1 85 ? 5.093 8.606 -20.412 1.00 69.94 85 MET A C 1
ATOM 659 O O . MET A 1 85 ? 5.458 9.618 -21.004 1.00 69.94 85 MET A O 1
ATOM 663 N N . VAL A 1 86 ? 3.860 8.105 -20.561 1.00 73.06 86 VAL A N 1
ATOM 664 C CA . VAL A 1 86 ? 2.799 8.704 -21.374 1.00 73.06 86 VAL A CA 1
ATOM 665 C C . VAL A 1 86 ? 1.809 9.408 -20.450 1.00 73.06 86 VAL A C 1
ATOM 667 O O . VAL A 1 86 ? 1.180 8.771 -19.607 1.00 73.06 86 VAL A O 1
ATOM 670 N N . ALA A 1 87 ? 1.638 10.716 -20.647 1.00 64.75 87 ALA A N 1
ATOM 671 C CA . ALA A 1 87 ? 0.861 11.591 -19.766 1.00 64.75 87 ALA A CA 1
ATOM 672 C C . ALA A 1 87 ? -0.634 11.230 -19.637 1.00 64.75 87 ALA A C 1
ATOM 674 O O . ALA A 1 87 ? -1.292 11.695 -18.712 1.00 64.75 87 ALA A O 1
ATOM 675 N N . THR A 1 88 ? -1.185 10.429 -20.555 1.00 60.84 88 THR A N 1
ATOM 676 C CA . THR A 1 88 ? -2.643 10.264 -20.715 1.00 60.84 88 THR A CA 1
ATOM 677 C C . THR A 1 88 ? -3.146 8.831 -20.536 1.00 60.84 88 THR A C 1
ATOM 679 O O . THR A 1 88 ? -4.309 8.557 -20.817 1.00 60.84 88 THR A O 1
ATOM 682 N N . GLY A 1 89 ? -2.307 7.900 -20.070 1.00 64.62 89 GLY A N 1
ATOM 683 C CA . GLY A 1 89 ? -2.707 6.501 -19.922 1.00 64.62 89 GLY A CA 1
ATOM 684 C C . GLY A 1 89 ? -2.153 5.845 -18.668 1.00 64.62 89 GLY A C 1
ATOM 685 O O . GLY A 1 89 ? -0.938 5.795 -18.472 1.00 64.62 89 GLY A O 1
ATOM 686 N N . GLU A 1 90 ? -3.041 5.269 -17.854 1.00 74.88 90 GLU A N 1
ATOM 687 C CA . GLU A 1 90 ? -2.625 4.289 -16.854 1.00 74.88 90 GLU A CA 1
ATOM 688 C C . GLU A 1 90 ? -2.097 3.028 -17.545 1.00 74.88 90 GLU A C 1
ATOM 690 O O . GLU A 1 90 ? -2.689 2.518 -18.506 1.00 74.88 90 GLU A O 1
ATOM 695 N N . ARG A 1 91 ? -0.984 2.501 -17.034 1.00 86.31 91 ARG A N 1
ATOM 696 C CA . ARG A 1 91 ? -0.381 1.264 -17.528 1.00 86.31 91 ARG A CA 1
ATOM 697 C C . ARG A 1 91 ? -1.309 0.071 -17.301 1.00 86.31 91 ARG A C 1
ATOM 699 O O . ARG A 1 91 ? -1.966 -0.029 -16.263 1.00 86.31 91 ARG A O 1
ATOM 706 N N . ALA A 1 92 ? -1.351 -0.848 -18.263 1.00 87.88 92 ALA A N 1
ATOM 707 C CA . ALA A 1 92 ? -2.196 -2.038 -18.181 1.00 87.88 92 ALA A CA 1
ATOM 708 C C . ALA A 1 92 ? -1.839 -2.902 -16.963 1.00 87.88 92 ALA A C 1
ATOM 710 O O . ALA A 1 92 ? -2.722 -3.415 -16.286 1.00 87.88 92 ALA A O 1
ATOM 711 N N . GLU A 1 93 ? -0.555 -2.986 -16.632 1.00 89.19 93 GLU A N 1
ATOM 712 C CA . GLU A 1 93 ? -0.026 -3.755 -15.510 1.00 89.19 93 GLU A CA 1
ATOM 713 C C . GLU A 1 93 ? -0.499 -3.199 -14.163 1.00 89.19 93 GLU A C 1
ATOM 715 O O . GLU A 1 93 ? -0.849 -3.975 -13.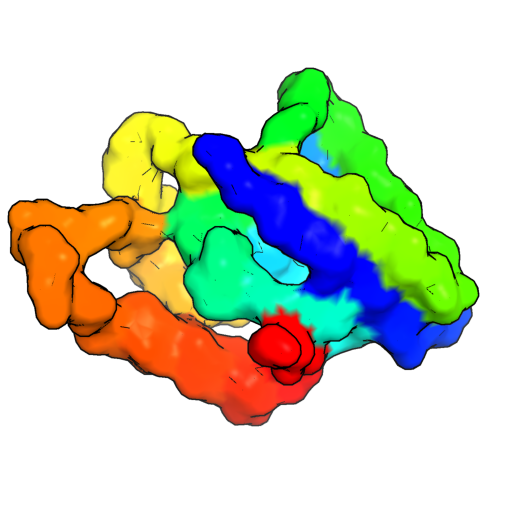278 1.00 89.19 93 GLU A O 1
ATOM 720 N N . LYS A 1 94 ? -0.605 -1.867 -14.029 1.00 92.38 94 LYS A N 1
ATOM 721 C CA . LYS A 1 94 ? -1.195 -1.227 -12.841 1.00 92.38 94 LYS A CA 1
ATOM 722 C C . LYS A 1 94 ? -2.662 -1.632 -12.685 1.00 92.38 94 LYS A C 1
ATOM 724 O O . LYS A 1 94 ? -3.065 -2.040 -11.600 1.00 92.38 94 LYS A O 1
ATOM 729 N N . ARG A 1 95 ? -3.448 -1.583 -13.768 1.00 92.31 95 ARG A N 1
ATOM 730 C CA . ARG A 1 95 ? -4.860 -2.013 -13.745 1.00 92.31 95 ARG A CA 1
ATOM 731 C C . ARG A 1 95 ? -5.003 -3.493 -13.388 1.00 92.31 95 ARG A C 1
ATOM 733 O O . ARG A 1 95 ? -5.854 -3.838 -12.576 1.00 92.31 95 ARG A O 1
ATOM 740 N N . ILE A 1 96 ? -4.148 -4.352 -13.946 1.00 94.44 96 ILE A N 1
ATOM 741 C CA . ILE A 1 96 ? -4.121 -5.788 -13.633 1.00 94.44 96 ILE A CA 1
ATOM 742 C C . ILE A 1 96 ? -3.795 -6.010 -12.154 1.00 94.44 96 ILE A C 1
ATOM 744 O O . ILE A 1 96 ? -4.464 -6.805 -11.502 1.00 94.44 96 ILE A O 1
ATOM 748 N N . ALA A 1 97 ? -2.805 -5.303 -11.605 1.00 95.44 97 ALA A N 1
ATOM 749 C CA . ALA A 1 97 ? -2.452 -5.410 -10.193 1.00 95.44 97 ALA A CA 1
ATOM 750 C C . ALA A 1 97 ? -3.603 -4.960 -9.279 1.00 95.44 97 ALA A C 1
ATOM 752 O O . ALA A 1 97 ? -3.905 -5.645 -8.303 1.00 95.44 97 ALA A O 1
ATOM 753 N N . ILE A 1 98 ? -4.278 -3.852 -9.608 1.00 94.88 98 ILE A N 1
ATOM 754 C CA . ILE A 1 98 ? -5.461 -3.374 -8.873 1.00 94.88 98 ILE A CA 1
ATOM 755 C C . ILE A 1 98 ? -6.573 -4.425 -8.909 1.00 94.88 98 ILE A C 1
ATOM 757 O O . ILE A 1 98 ? -7.109 -4.771 -7.858 1.00 94.88 98 ILE A O 1
ATOM 761 N N . GLN A 1 99 ? -6.874 -4.984 -10.084 1.00 95.56 99 GLN A N 1
ATOM 762 C CA . GLN A 1 99 ? -7.892 -6.026 -10.207 1.00 95.56 99 GLN A CA 1
ATOM 763 C C . GLN A 1 99 ? -7.524 -7.267 -9.386 1.00 95.56 99 GLN A C 1
ATOM 765 O O . GLN A 1 99 ? -8.338 -7.743 -8.604 1.00 95.56 99 GLN A O 1
ATOM 770 N N . ARG A 1 100 ? -6.269 -7.730 -9.460 1.00 96.44 100 ARG A N 1
ATOM 771 C CA . ARG A 1 100 ? -5.779 -8.839 -8.627 1.00 96.44 100 ARG A CA 1
ATOM 772 C C . ARG A 1 100 ? -5.928 -8.546 -7.140 1.00 96.44 100 ARG A C 1
ATOM 774 O O . ARG A 1 100 ? -6.263 -9.452 -6.385 1.00 96.44 100 ARG A O 1
ATOM 781 N N . ALA A 1 101 ? -5.666 -7.318 -6.698 1.00 96.94 101 ALA A N 1
ATOM 782 C CA . ALA A 1 101 ? -5.846 -6.942 -5.301 1.00 96.94 101 ALA A CA 1
ATOM 783 C C . ALA A 1 101 ? -7.322 -7.081 -4.887 1.00 96.94 101 ALA A C 1
ATOM 785 O O . ALA A 1 101 ? -7.610 -7.695 -3.859 1.00 96.94 101 ALA A O 1
ATOM 786 N N . ILE A 1 102 ? -8.250 -6.600 -5.717 1.00 95.44 102 ILE A N 1
ATOM 787 C CA . ILE A 1 102 ? -9.695 -6.739 -5.488 1.00 95.44 102 ILE A CA 1
ATOM 788 C C . ILE A 1 102 ? -10.092 -8.219 -5.426 1.00 95.44 102 ILE A C 1
ATOM 790 O O . ILE A 1 102 ? -10.696 -8.646 -4.443 1.00 95.44 102 ILE A O 1
ATOM 794 N N . ASP A 1 103 ? -9.678 -9.018 -6.412 1.00 97.00 103 ASP A N 1
ATOM 795 C CA . ASP A 1 103 ? -10.003 -10.448 -6.500 1.00 97.00 103 ASP A CA 1
ATOM 796 C C . ASP A 1 103 ? -9.461 -11.237 -5.295 1.00 97.00 103 ASP A C 1
ATOM 798 O O . ASP A 1 103 ? -10.077 -12.189 -4.822 1.00 97.00 103 ASP A O 1
ATOM 802 N N . ASN A 1 104 ? -8.320 -10.810 -4.744 1.00 97.12 104 ASN A N 1
ATOM 803 C CA . ASN A 1 104 ? -7.714 -11.400 -3.551 1.00 97.12 104 ASN A CA 1
ATOM 804 C C . ASN A 1 104 ? -8.256 -10.825 -2.227 1.00 97.12 104 ASN A C 1
ATOM 806 O O . ASN A 1 104 ? -7.749 -11.186 -1.158 1.00 97.12 104 ASN A O 1
ATOM 810 N N . GLY A 1 105 ? -9.264 -9.949 -2.265 1.00 97.31 105 GLY A N 1
ATOM 811 C CA . GLY A 1 105 ? -9.942 -9.408 -1.085 1.00 97.31 105 GLY A CA 1
ATOM 812 C C . GLY A 1 105 ? -9.193 -8.283 -0.368 1.00 97.31 105 GLY A C 1
ATOM 813 O O . GLY A 1 105 ? -9.417 -8.059 0.822 1.00 97.31 105 GLY A O 1
ATOM 814 N N . PHE A 1 106 ? -8.280 -7.586 -1.045 1.00 98.12 106 PHE A N 1
ATOM 815 C CA . PHE A 1 106 ? -7.664 -6.377 -0.506 1.00 98.12 106 PHE A CA 1
ATOM 816 C C . PHE A 1 106 ? -8.669 -5.221 -0.561 1.00 98.12 106 PHE A C 1
ATOM 818 O O . PHE A 1 106 ? -9.078 -4.801 -1.643 1.00 98.12 106 PHE A O 1
ATOM 825 N N . LYS A 1 107 ? -9.064 -4.691 0.603 1.00 96.06 107 LYS A N 1
ATOM 826 C CA . LYS A 1 107 ? -10.046 -3.600 0.679 1.00 96.06 107 LYS A CA 1
ATOM 827 C C . LYS A 1 107 ? -9.509 -2.328 0.030 1.00 96.06 107 LYS A C 1
ATOM 829 O O . LYS A 1 107 ? -8.363 -1.953 0.281 1.00 96.06 107 LYS A O 1
ATOM 834 N N . SER A 1 108 ? -10.337 -1.684 -0.787 1.00 94.31 108 SER A N 1
ATOM 835 C CA . SER A 1 108 ? -10.022 -0.412 -1.428 1.00 94.31 108 SER A CA 1
ATOM 836 C C . SER A 1 108 ? -11.239 0.503 -1.394 1.00 94.31 108 SER A C 1
ATOM 838 O O . SER A 1 108 ? -12.309 0.118 -1.865 1.00 94.31 108 SER A O 1
ATOM 840 N N . SER A 1 109 ? -11.053 1.711 -0.880 1.00 86.12 109 SER A N 1
ATOM 841 C CA . SER A 1 109 ? -12.027 2.805 -0.901 1.00 86.12 109 SER A CA 1
ATOM 842 C C . SER A 1 109 ? -11.519 3.887 -1.848 1.00 86.12 109 SER A C 1
ATOM 844 O O . SER A 1 109 ? -10.321 4.152 -1.885 1.00 86.12 109 SER A O 1
ATOM 846 N N . ASN A 1 110 ? -12.416 4.437 -2.662 1.00 61.88 110 ASN A N 1
ATOM 847 C CA . ASN A 1 110 ? -12.120 5.463 -3.664 1.00 61.88 110 ASN A CA 1
ATOM 848 C C . ASN A 1 110 ? -12.544 6.841 -3.150 1.00 61.88 110 ASN A C 1
ATOM 850 O O . ASN A 1 110 ? -13.571 6.882 -2.431 1.00 61.88 110 ASN A O 1
#

Foldseek 3Di:
DDKKKKWQQDQAKAKFFQPAQVLLGDLRIEIASLSSFQKGFPDDHPDIDMHHHGDIDITDIDGDDDQSQDDDRNRLQRGHRDADPDPPDDDPSSVSSVVVCVVVNRHYDD

Solvent-accessible surface area (backbone atoms only — not comparable to full-atom values): 6295 Å² total; per-residue (Å²): 124,46,78,42,58,38,28,25,75,38,90,56,72,47,73,49,46,23,82,42,57,50,48,60,49,66,43,46,41,34,22,47,39,81,80,24,57,45,16,18,43,70,55,61,80,93,40,66,54,76,38,49,54,68,36,71,48,78,44,48,30,34,69,59,67,90,85,27,66,43,71,56,95,71,63,53,69,61,37,76,44,63,80,59,94,49,96,86,51,85,51,69,67,59,55,51,25,52,50,50,34,49,77,71,57,36,42,65,45,132

Organism: NCBI:txid82979

Nearest PDB structures (foldseek):
  6yl3-assembly1_B  TM=9.979E-01  e=1.450E-17  Yersinia enterocolitica W22703
  1e9y-assembly1_A  TM=9.822E-01  e=1.692E-14  Helicobacter pylori
  4z42-assembly1_B  TM=9.390E-01  e=1.012E-14  Yersinia enterocolitica W22703
  8a18-assembly1_BBB  TM=9.851E-01  e=3.931E-13  Sporosarcina pasteurii
  3qga-assembly1_A  TM=9.773E-01  e=1.331E-12  Helicobacter mustelae 12198

Secondary structure (DSSP, 8-state):
-EEEEEEE-SSS-EEEETTS-GGGS-TTEEB-HHHHTTEEE-S-TT-EEEE-TT-EEEEEEEE--TT-EE-STTSS--EE-PPPSSTT---HHHHHHHHHHHHTT--B--